Protein AF-A0A2E0QUA9-F1 (afdb_monomer_lite)

pLDDT: mean 85.69, std 13.51, range [34.66, 98.19]

Foldseek 3Di:
DEEEDDAAEGEDWEEQEEEEDELYEYADAYPHDAEAAYDPPHAYEYEYYQYEHEYDDDEDAHEQAARYEYEYALYEYAPHAHDYHHHYDYHLYHGNNDGPDDPDDDDHDPPVVSCVVHPDPVCPVVD

Secondary structure (DSSP, 8-state):
-EEE--SSEEEEEETT-EEEEEEEEEEE-SSEEEEEE-BTTB-EEEEEEEEEEEE-SS-PPEEE-TTEEEEEEEEEEES--EEESSEEEEES-EETTEEP--SS------HHHHHHHHS-GGGGGG-

Radius of gyration: 14.11 Å; chains: 1; bounding box: 36×37×32 Å

Sequence (127 aa):
MFIADCVGVDLYFLDRGRYEIENAFVLSSAQKPLVVTGRADGNCSLTLTNVYIKRVGPSEPALAASRSVLNATRLTLENLPLKVTGESNLKDCLIEGKAVPEDTSENGADLPGLLKAVVPDDYCEKL

Structure (mmCIF, N/CA/C/O backbone):
data_AF-A0A2E0QUA9-F1
#
_entry.id   AF-A0A2E0QUA9-F1
#
loop_
_atom_site.group_PDB
_atom_site.id
_atom_site.type_symbol
_atom_site.label_atom_id
_atom_site.label_alt_id
_atom_site.label_comp_id
_atom_site.label_asym_id
_atom_site.label_entity_id
_atom_site.label_seq_id
_atom_site.pdbx_PDB_ins_code
_atom_site.Cartn_x
_atom_site.Cartn_y
_atom_site.Cartn_z
_atom_site.occupancy
_atom_site.B_iso_or_equiv
_atom_site.auth_seq_id
_atom_site.auth_comp_id
_atom_site.auth_asym_id
_atom_site.auth_atom_id
_atom_site.pdbx_PDB_model_num
ATOM 1 N N . MET A 1 1 ? -13.413 3.437 -3.427 1.00 84.31 1 MET A N 1
ATOM 2 C CA . MET A 1 1 ? -13.243 1.974 -3.239 1.00 84.31 1 MET A CA 1
ATOM 3 C C . MET A 1 1 ? -12.966 1.688 -1.768 1.00 84.31 1 MET A C 1
ATOM 5 O O . MET A 1 1 ? -12.151 2.399 -1.199 1.00 84.31 1 MET A O 1
ATOM 9 N N . PHE A 1 2 ? -13.607 0.685 -1.165 1.00 88.12 2 PHE A N 1
ATOM 10 C CA . PHE A 1 2 ? -13.372 0.277 0.229 1.00 88.12 2 PHE A CA 1
ATOM 11 C C . PHE A 1 2 ? -12.820 -1.153 0.282 1.00 88.12 2 PHE A C 1
ATOM 13 O O . PHE A 1 2 ? -13.346 -2.022 -0.412 1.00 88.12 2 PHE A O 1
ATOM 20 N N . ILE A 1 3 ? -11.764 -1.386 1.066 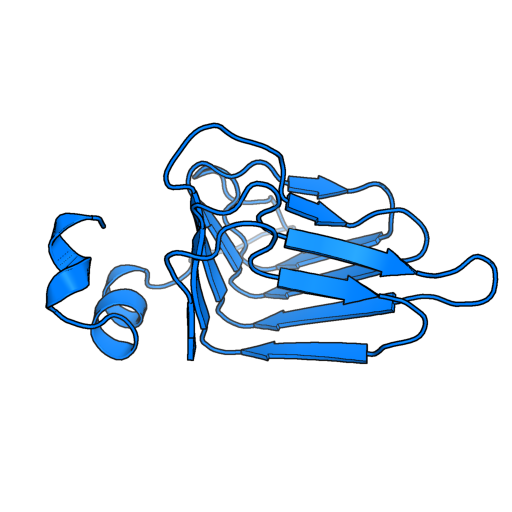1.00 90.38 3 ILE A N 1
ATOM 21 C CA . ILE A 1 3 ? -11.138 -2.704 1.269 1.00 90.38 3 ILE A CA 1
ATOM 22 C C . ILE A 1 3 ? -10.984 -2.943 2.772 1.00 90.38 3 ILE A C 1
ATOM 24 O O . ILE A 1 3 ? -10.488 -2.070 3.485 1.00 90.38 3 ILE A O 1
ATOM 28 N N . ALA A 1 4 ? -11.388 -4.119 3.245 1.00 92.00 4 ALA A N 1
ATOM 29 C CA . ALA A 1 4 ? -11.255 -4.528 4.638 1.00 92.00 4 ALA A CA 1
ATOM 30 C C . ALA A 1 4 ? -11.195 -6.057 4.762 1.00 92.00 4 ALA A C 1
ATOM 32 O O . ALA A 1 4 ? -11.580 -6.779 3.839 1.00 92.00 4 ALA A O 1
ATOM 33 N N . ASP A 1 5 ? -10.740 -6.534 5.923 1.00 89.19 5 ASP A N 1
ATOM 34 C CA . ASP A 1 5 ? -10.799 -7.941 6.345 1.00 89.19 5 ASP A CA 1
ATOM 35 C C . ASP A 1 5 ? -10.131 -8.938 5.375 1.00 89.19 5 ASP A C 1
ATOM 37 O O . ASP A 1 5 ? -10.488 -10.118 5.307 1.00 89.19 5 ASP A O 1
ATOM 41 N N . CYS A 1 6 ? -9.111 -8.490 4.636 1.00 88.50 6 CYS A N 1
ATOM 42 C CA . CYS A 1 6 ? -8.259 -9.387 3.865 1.00 88.50 6 CYS A CA 1
ATOM 43 C C . CYS A 1 6 ? -7.323 -10.170 4.801 1.00 88.50 6 CYS A C 1
ATOM 45 O O . CYS A 1 6 ? -6.810 -9.650 5.785 1.00 88.50 6 CYS A O 1
ATOM 47 N N . VAL A 1 7 ? -7.065 -11.442 4.483 1.00 83.31 7 VAL A N 1
ATOM 48 C CA . VAL A 1 7 ? -6.251 -12.322 5.345 1.00 83.31 7 VAL A CA 1
ATOM 49 C C . VAL A 1 7 ? -4.760 -12.250 4.989 1.00 83.31 7 VAL A C 1
ATOM 51 O O . VAL A 1 7 ? -3.906 -12.073 5.856 1.00 83.31 7 VAL A O 1
ATOM 54 N N . GLY A 1 8 ? -4.429 -12.408 3.703 1.00 85.88 8 GLY A N 1
ATOM 55 C CA . GLY A 1 8 ? -3.043 -12.548 3.238 1.00 85.88 8 GLY A CA 1
ATOM 56 C C . GLY A 1 8 ? -2.388 -11.227 2.838 1.00 85.88 8 GLY A C 1
ATOM 57 O O . GLY A 1 8 ? -1.357 -10.847 3.391 1.00 85.88 8 GLY A O 1
ATOM 58 N N . VAL A 1 9 ? -2.991 -10.527 1.878 1.00 89.69 9 VAL A N 1
ATOM 59 C CA . VAL A 1 9 ? -2.498 -9.250 1.354 1.00 89.69 9 VAL A CA 1
ATOM 60 C C . VAL A 1 9 ? -3.675 -8.345 1.000 1.00 89.69 9 VAL A C 1
ATOM 62 O O . VAL A 1 9 ? -4.630 -8.840 0.404 1.00 89.69 9 VAL A O 1
ATOM 65 N N . ASP A 1 10 ? -3.625 -7.059 1.363 1.00 91.56 10 ASP A N 1
ATOM 66 C CA . ASP A 1 10 ? -4.666 -6.105 0.942 1.00 91.56 10 ASP A CA 1
ATOM 67 C C . ASP A 1 10 ? -4.392 -5.616 -0.488 1.00 91.56 10 ASP A C 1
ATOM 69 O O . ASP A 1 10 ? -5.256 -5.688 -1.358 1.00 91.56 10 ASP A O 1
ATOM 73 N N . LEU A 1 11 ? -3.163 -5.152 -0.753 1.00 94.06 11 LEU A N 1
ATOM 74 C CA . LEU A 1 11 ? -2.760 -4.576 -2.037 1.00 94.06 11 LEU A CA 1
ATOM 75 C C . LEU A 1 11 ? -1.453 -5.198 -2.541 1.00 94.06 11 LEU A C 1
ATOM 77 O O . LEU A 1 11 ? -0.400 -5.036 -1.916 1.00 94.06 11 LEU A O 1
ATOM 81 N N . TYR A 1 12 ? -1.503 -5.884 -3.691 1.00 93.94 12 TYR A N 1
ATOM 82 C CA . TYR A 1 12 ? -0.329 -6.536 -4.278 1.00 93.94 12 TYR A CA 1
ATOM 83 C C . TYR A 1 12 ? -0.151 -6.223 -5.762 1.00 93.94 12 TYR A C 1
ATOM 85 O O . TYR A 1 12 ? -0.958 -6.634 -6.594 1.00 93.94 12 TYR A O 1
ATOM 93 N N . PHE A 1 13 ? 0.942 -5.534 -6.092 1.00 95.81 13 PHE A N 1
ATOM 94 C CA . PHE A 1 13 ? 1.249 -5.085 -7.448 1.00 95.81 13 PHE A CA 1
ATOM 95 C C . PHE A 1 13 ? 2.625 -5.571 -7.878 1.00 95.81 13 PHE A C 1
ATOM 97 O O . PHE A 1 13 ? 3.627 -5.358 -7.190 1.00 95.81 13 PHE A O 1
ATOM 104 N N . LEU A 1 14 ? 2.658 -6.248 -9.023 1.00 92.69 14 LEU A N 1
ATOM 105 C CA . LEU A 1 14 ? 3.821 -6.995 -9.471 1.00 92.69 14 LEU A CA 1
ATOM 106 C C . LEU A 1 14 ? 4.191 -6.703 -10.920 1.00 92.69 14 LEU A C 1
ATOM 108 O O . LEU A 1 14 ? 3.374 -6.267 -11.740 1.00 92.69 14 LEU A O 1
ATOM 112 N N . ASP A 1 15 ? 5.412 -7.128 -11.233 1.00 89.12 15 ASP A N 1
ATOM 113 C CA . ASP A 1 15 ? 5.875 -7.423 -12.581 1.00 89.12 15 ASP A CA 1
ATOM 114 C C . ASP A 1 15 ? 6.242 -6.162 -13.381 1.00 89.12 15 ASP A C 1
ATOM 116 O O . ASP A 1 15 ? 6.972 -5.310 -12.879 1.00 89.12 15 ASP A O 1
ATOM 120 N N . ARG A 1 16 ? 5.777 -6.040 -14.628 1.00 92.44 16 ARG A N 1
ATOM 121 C CA . ARG A 1 16 ? 5.967 -4.853 -15.482 1.00 92.44 16 ARG A CA 1
ATOM 122 C C . ARG A 1 16 ? 4.737 -3.942 -15.517 1.00 92.44 16 ARG A C 1
ATOM 124 O O . ARG A 1 16 ? 4.542 -3.185 -16.469 1.00 92.44 16 ARG A O 1
ATOM 131 N N . GLY A 1 17 ? 3.848 -4.108 -14.541 1.00 93.62 17 GLY A N 1
ATOM 132 C CA . GLY A 1 17 ? 2.545 -3.463 -14.538 1.00 93.62 17 GLY A CA 1
ATOM 133 C C . GLY A 1 17 ? 2.618 -1.969 -14.241 1.00 93.62 17 GLY A C 1
ATOM 134 O O . GLY A 1 17 ? 3.538 -1.483 -13.579 1.00 93.62 17 GLY A O 1
ATOM 135 N N . ARG A 1 18 ? 1.610 -1.250 -14.736 1.00 96.12 18 ARG A N 1
ATOM 136 C CA . ARG A 1 18 ? 1.333 0.141 -14.383 1.00 96.12 18 ARG A CA 1
ATOM 137 C C . ARG A 1 18 ? -0.065 0.181 -13.796 1.00 96.12 18 ARG A C 1
ATOM 139 O O . ARG A 1 18 ? -1.025 -0.110 -14.505 1.00 96.12 18 ARG A O 1
ATOM 146 N N . TYR A 1 19 ? -0.149 0.467 -12.509 1.00 97.31 19 TYR A N 1
ATOM 147 C CA . TYR A 1 19 ? -1.384 0.396 -11.744 1.00 97.31 19 TYR A CA 1
ATOM 148 C C . TYR A 1 19 ? -1.722 1.764 -11.176 1.00 97.31 19 TYR A C 1
ATOM 150 O O . TYR A 1 19 ? -0.831 2.551 -10.853 1.00 97.31 19 TYR A O 1
ATOM 158 N N . GLU A 1 20 ? -3.013 2.013 -11.023 1.00 97.38 20 GLU A N 1
ATOM 159 C CA . GLU A 1 20 ? -3.533 3.247 -10.461 1.00 97.38 20 GLU A CA 1
ATOM 160 C C . GLU A 1 20 ? -4.675 2.922 -9.504 1.00 97.38 20 GLU A C 1
ATOM 162 O O . GLU A 1 20 ? -5.540 2.096 -9.807 1.00 97.38 20 GLU A O 1
ATOM 167 N N . ILE A 1 21 ? -4.643 3.545 -8.329 1.00 95.88 21 ILE A N 1
ATOM 168 C CA . ILE A 1 21 ? -5.731 3.506 -7.361 1.00 95.88 21 ILE A CA 1
ATOM 169 C C . ILE A 1 21 ? -6.096 4.937 -7.019 1.00 95.88 21 ILE A C 1
ATOM 171 O O . ILE A 1 21 ? -5.251 5.715 -6.574 1.00 95.88 21 ILE A O 1
ATOM 175 N N . GLU A 1 22 ? -7.380 5.241 -7.146 1.00 95.31 22 GLU A N 1
ATOM 176 C CA . GLU A 1 22 ? -7.921 6.539 -6.786 1.00 95.31 22 GLU A CA 1
ATOM 177 C C . GLU A 1 22 ? -9.065 6.402 -5.784 1.00 95.31 22 GLU A C 1
ATOM 179 O O . GLU A 1 22 ? -9.879 5.477 -5.878 1.00 95.31 22 GLU A O 1
ATOM 184 N N . ASN A 1 23 ? -9.158 7.357 -4.854 1.00 93.31 23 ASN A N 1
ATOM 185 C CA . ASN A 1 23 ? -10.296 7.511 -3.942 1.00 93.31 23 ASN A CA 1
ATOM 186 C C . ASN A 1 23 ? -10.605 6.210 -3.186 1.00 93.31 23 ASN A C 1
ATOM 188 O O . ASN A 1 23 ? -11.702 5.636 -3.283 1.00 93.31 23 ASN A O 1
ATOM 192 N N . ALA A 1 24 ? -9.597 5.709 -2.474 1.00 92.81 24 ALA A N 1
ATOM 193 C CA . ALA A 1 24 ? -9.666 4.426 -1.795 1.00 92.81 24 ALA A CA 1
ATOM 194 C C . ALA A 1 24 ? -9.451 4.547 -0.292 1.00 92.81 24 ALA A C 1
ATOM 196 O O . ALA A 1 24 ? -8.645 5.345 0.178 1.00 92.81 24 ALA A O 1
ATOM 197 N N . PHE A 1 25 ? -10.163 3.699 0.438 1.00 93.94 25 PHE A N 1
ATOM 198 C CA . PHE A 1 25 ? -10.046 3.559 1.873 1.00 93.94 25 PHE A CA 1
ATOM 199 C C . PHE A 1 25 ? -9.801 2.091 2.220 1.00 93.94 25 PHE A C 1
ATOM 201 O O . PHE A 1 25 ? -10.586 1.223 1.834 1.00 93.94 25 PHE A O 1
ATOM 208 N N . VAL A 1 26 ? -8.706 1.809 2.920 1.00 94.31 26 VAL A N 1
ATOM 209 C CA . VAL A 1 26 ? -8.263 0.449 3.237 1.00 94.31 26 VAL A CA 1
ATOM 210 C C . VAL A 1 26 ? -8.119 0.293 4.748 1.00 94.31 26 VAL A C 1
ATOM 212 O O . VAL A 1 26 ? -7.239 0.900 5.360 1.00 94.31 26 VAL A O 1
ATOM 215 N N . LEU A 1 27 ? -8.966 -0.544 5.347 1.00 93.38 27 LEU A N 1
ATOM 216 C CA . LEU A 1 27 ? -8.790 -1.045 6.710 1.00 93.38 27 LEU A CA 1
ATOM 217 C C . LEU A 1 27 ? -7.954 -2.314 6.656 1.00 93.38 27 LEU A C 1
ATOM 219 O O . LEU A 1 27 ? -8.459 -3.426 6.520 1.00 93.38 27 LEU A O 1
ATOM 223 N N . SER A 1 28 ? -6.646 -2.120 6.731 1.00 91.81 28 SER A N 1
ATOM 224 C CA . SER A 1 28 ? -5.675 -3.179 6.539 1.00 91.81 28 SER A CA 1
ATOM 225 C C . SER A 1 28 ? -5.530 -4.025 7.800 1.00 91.81 28 SER A C 1
ATOM 227 O O . SER A 1 28 ? -4.886 -3.605 8.766 1.00 91.81 28 SER A O 1
ATOM 229 N N . SER A 1 29 ? -6.067 -5.242 7.766 1.00 90.56 29 SER A N 1
ATOM 230 C CA . SER A 1 29 ? -5.829 -6.293 8.767 1.00 90.56 29 SER A CA 1
ATOM 231 C C . SER A 1 29 ? -4.973 -7.451 8.232 1.00 90.56 29 SER A C 1
ATOM 233 O O . SER A 1 29 ? -4.503 -8.279 9.016 1.00 90.56 29 SER A O 1
ATOM 235 N N . ALA A 1 30 ? -4.682 -7.483 6.924 1.00 90.19 30 ALA A N 1
ATOM 236 C CA . ALA A 1 30 ? -3.934 -8.563 6.278 1.00 90.19 30 ALA A CA 1
ATOM 237 C C . ALA A 1 30 ? -2.484 -8.675 6.761 1.00 90.19 30 ALA A C 1
ATOM 239 O O . ALA A 1 30 ? -1.908 -7.708 7.247 1.00 90.19 30 ALA A O 1
ATOM 240 N N . GLN A 1 31 ? -1.829 -9.823 6.583 1.00 88.62 31 GLN A N 1
ATOM 241 C CA . GLN A 1 31 ? -0.406 -9.947 6.944 1.00 88.62 31 GLN A CA 1
ATOM 242 C C . GLN A 1 31 ? 0.489 -8.963 6.178 1.00 88.62 31 GLN A C 1
ATOM 244 O O . GLN A 1 31 ? 1.426 -8.419 6.754 1.00 88.62 31 GLN A O 1
ATOM 249 N N . LYS A 1 32 ? 0.185 -8.716 4.897 1.00 91.25 32 LYS A N 1
ATOM 250 C CA . LYS A 1 32 ? 0.908 -7.759 4.053 1.00 91.25 32 LYS A CA 1
ATOM 251 C C . LYS A 1 32 ? -0.016 -6.617 3.616 1.00 91.25 32 LYS A C 1
ATOM 253 O O . LYS A 1 32 ? -0.884 -6.841 2.777 1.00 91.25 32 LYS A O 1
ATOM 258 N N . PRO A 1 33 ? 0.164 -5.396 4.137 1.00 92.62 33 PRO A N 1
ATOM 259 C CA . PRO A 1 33 ? -0.755 -4.293 3.861 1.00 92.62 33 PRO A CA 1
ATOM 260 C C . PRO A 1 33 ? -0.644 -3.773 2.422 1.00 92.62 33 PRO A C 1
A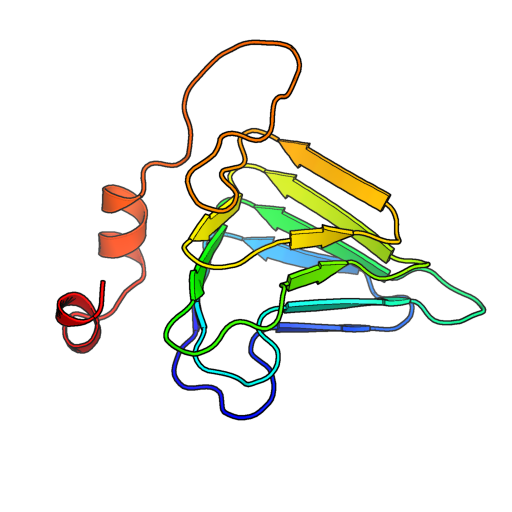TOM 262 O O . PRO A 1 33 ? -1.633 -3.615 1.717 1.00 92.62 33 PRO A O 1
ATOM 265 N N . LEU A 1 34 ? 0.577 -3.529 1.951 1.00 95.00 34 LEU A N 1
ATOM 266 C CA . LEU A 1 34 ? 0.836 -3.054 0.596 1.00 95.00 34 LEU A CA 1
ATOM 267 C C . LEU A 1 34 ? 2.192 -3.569 0.147 1.00 95.00 34 LEU A C 1
ATOM 269 O O . LEU A 1 34 ? 3.184 -3.372 0.848 1.00 95.00 34 LEU A O 1
ATOM 273 N N . VAL A 1 35 ? 2.250 -4.187 -1.030 1.00 95.06 35 VAL A N 1
ATOM 274 C CA . VAL A 1 35 ? 3.519 -4.551 -1.657 1.00 95.06 35 VAL A CA 1
ATOM 275 C C . VAL A 1 35 ? 3.506 -4.189 -3.139 1.00 95.06 35 VAL A C 1
ATOM 277 O O . VAL A 1 35 ? 2.642 -4.629 -3.897 1.00 95.06 35 VAL A O 1
ATOM 280 N N . VAL A 1 36 ? 4.518 -3.427 -3.550 1.00 95.81 36 VAL A N 1
ATOM 281 C CA . VAL A 1 36 ? 4.819 -3.089 -4.944 1.00 95.81 36 VAL A CA 1
ATOM 282 C C . VAL A 1 36 ? 6.225 -3.579 -5.265 1.00 95.81 36 VAL A C 1
ATOM 284 O O . VAL A 1 36 ? 7.178 -3.233 -4.565 1.00 95.81 36 VAL A O 1
ATOM 287 N N . THR A 1 37 ? 6.384 -4.406 -6.299 1.00 94.81 37 THR A N 1
ATOM 288 C CA . THR A 1 37 ? 7.714 -4.885 -6.711 1.00 94.81 37 THR A CA 1
ATOM 289 C C . THR A 1 37 ? 7.768 -5.278 -8.187 1.00 94.81 37 THR A C 1
ATOM 291 O O . THR A 1 37 ? 6.839 -5.882 -8.718 1.00 94.81 37 THR A O 1
ATOM 294 N N . GLY A 1 38 ? 8.863 -4.921 -8.864 1.00 90.81 38 GLY A N 1
ATOM 295 C CA . GLY A 1 38 ? 9.121 -5.315 -10.252 1.00 90.81 38 GLY A CA 1
ATOM 296 C C . GLY A 1 38 ? 9.943 -6.599 -10.381 1.00 90.81 38 GLY A C 1
ATOM 297 O O . GLY A 1 38 ? 10.517 -7.104 -9.413 1.00 90.81 38 GLY A O 1
ATOM 298 N N . ARG A 1 39 ? 10.031 -7.126 -11.606 1.00 88.94 39 ARG A N 1
ATOM 299 C CA . ARG A 1 39 ? 10.900 -8.268 -11.944 1.00 88.94 39 ARG A CA 1
ATOM 300 C C . ARG A 1 39 ? 12.326 -7.831 -12.254 1.00 88.94 39 ARG A C 1
ATOM 302 O O . ARG A 1 39 ? 12.641 -6.652 -12.334 1.00 88.94 39 ARG A O 1
ATOM 309 N N . ALA A 1 40 ? 13.223 -8.799 -12.442 1.00 84.94 40 ALA A N 1
ATOM 310 C CA . ALA A 1 40 ? 14.610 -8.516 -12.803 1.00 84.94 40 ALA A CA 1
ATOM 311 C C . ALA A 1 40 ? 14.779 -7.739 -14.112 1.00 84.94 40 ALA A C 1
ATOM 313 O O . ALA A 1 40 ? 15.726 -6.970 -14.245 1.00 84.94 40 ALA A O 1
ATOM 314 N N . ASP A 1 41 ? 13.847 -7.926 -15.035 1.00 86.31 41 ASP A N 1
ATOM 315 C CA . ASP A 1 41 ? 13.852 -7.405 -16.393 1.00 86.31 41 ASP A CA 1
ATOM 316 C C . ASP A 1 41 ? 12.735 -6.374 -16.641 1.00 86.31 41 ASP A C 1
ATOM 318 O O . ASP A 1 41 ? 12.397 -6.086 -17.791 1.00 86.31 41 ASP A O 1
ATOM 322 N N . GLY A 1 42 ? 12.144 -5.805 -15.584 1.00 81.50 42 GLY A N 1
ATOM 323 C CA . GLY A 1 42 ? 11.184 -4.718 -15.736 1.00 81.50 42 GLY A CA 1
ATOM 324 C C . GLY A 1 42 ? 10.687 -4.117 -14.425 1.00 81.50 42 GLY A C 1
ATOM 325 O O . GLY A 1 42 ? 10.746 -4.741 -13.369 1.00 81.50 42 GLY A O 1
ATOM 326 N N . ASN A 1 43 ? 10.193 -2.883 -14.520 1.00 89.56 43 ASN A N 1
ATOM 327 C CA . ASN A 1 43 ? 9.726 -2.106 -13.376 1.00 89.56 43 ASN A CA 1
ATOM 328 C C . ASN A 1 43 ? 8.203 -2.162 -13.232 1.00 89.56 43 ASN A C 1
ATOM 330 O O . ASN A 1 43 ? 7.480 -2.106 -14.227 1.00 89.56 43 ASN A O 1
ATOM 334 N N . CYS A 1 44 ? 7.743 -2.175 -11.983 1.00 96.25 44 CYS A N 1
ATOM 335 C CA . CYS A 1 44 ? 6.338 -1.997 -11.625 1.00 96.25 44 CYS A CA 1
ATOM 336 C C . CYS A 1 44 ? 6.104 -0.554 -11.164 1.00 96.25 44 CYS A C 1
ATOM 338 O O . CYS A 1 44 ? 6.836 -0.067 -10.304 1.00 96.25 44 CYS A O 1
ATOM 340 N N . SER A 1 45 ? 5.080 0.128 -11.676 1.00 96.56 45 SER A N 1
ATOM 341 C CA . SER A 1 45 ? 4.695 1.458 -11.186 1.00 96.56 45 SER A CA 1
ATOM 342 C C . SER A 1 45 ? 3.304 1.430 -10.568 1.00 96.56 45 SER A C 1
ATOM 344 O O . SER A 1 45 ? 2.369 0.919 -11.187 1.00 96.56 45 SER A O 1
ATOM 346 N N . LEU A 1 46 ? 3.163 2.021 -9.387 1.00 97.94 46 LEU A N 1
ATOM 347 C CA . LEU A 1 46 ? 1.879 2.243 -8.734 1.00 97.94 46 LEU A CA 1
ATOM 348 C C . LEU A 1 46 ? 1.673 3.740 -8.514 1.00 97.94 46 LEU A C 1
ATOM 350 O O . LEU A 1 46 ? 2.519 4.389 -7.900 1.00 97.94 46 LEU A O 1
ATOM 354 N N . THR A 1 47 ? 0.539 4.253 -8.978 1.00 98.19 47 THR A N 1
ATOM 355 C CA . THR A 1 47 ? 0.059 5.601 -8.670 1.00 98.19 47 THR A CA 1
ATOM 356 C C . THR A 1 47 ? -1.091 5.516 -7.668 1.00 98.19 47 THR A C 1
ATOM 358 O O . THR A 1 47 ? -2.057 4.788 -7.889 1.00 98.19 47 THR A O 1
ATOM 361 N N . LEU A 1 48 ? -0.981 6.243 -6.558 1.00 97.06 48 LEU A N 1
ATOM 362 C CA . LEU A 1 48 ? -2.004 6.365 -5.524 1.00 97.06 48 LEU A CA 1
ATOM 363 C C . LEU A 1 48 ? -2.477 7.815 -5.446 1.00 97.06 48 LEU A C 1
ATOM 365 O O . LEU A 1 48 ? -1.703 8.701 -5.082 1.00 97.06 48 LEU A O 1
ATOM 369 N N . THR A 1 49 ? -3.756 8.045 -5.719 1.00 96.56 49 THR A N 1
ATOM 370 C CA . THR A 1 49 ? -4.358 9.379 -5.657 1.00 96.56 49 THR A CA 1
ATOM 371 C C . THR A 1 49 ? -5.479 9.389 -4.633 1.00 96.56 49 THR A C 1
ATOM 373 O O . THR A 1 49 ? -6.486 8.706 -4.805 1.00 96.56 49 THR A O 1
ATOM 376 N N . ASN A 1 50 ? -5.345 10.209 -3.589 1.00 95.50 50 ASN A N 1
ATOM 377 C CA . ASN A 1 50 ? -6.380 10.362 -2.566 1.00 95.50 50 ASN A CA 1
ATOM 378 C C . ASN A 1 50 ? -6.754 9.017 -1.912 1.00 95.50 50 ASN A C 1
ATOM 380 O O . ASN A 1 50 ? -7.884 8.531 -2.016 1.00 95.50 50 ASN A O 1
ATOM 384 N N . VAL A 1 51 ? -5.756 8.378 -1.305 1.00 95.88 51 VAL A N 1
ATOM 385 C CA . VAL A 1 51 ? -5.871 7.035 -0.731 1.00 95.88 51 VAL A CA 1
ATOM 386 C C . VAL A 1 51 ? -5.571 7.094 0.756 1.00 95.88 51 VAL A C 1
ATOM 388 O O . VAL A 1 51 ? -4.592 7.701 1.184 1.00 95.88 51 VAL A O 1
ATOM 391 N N . TYR A 1 52 ? -6.396 6.422 1.542 1.00 95.00 52 TYR A N 1
ATOM 392 C CA . TYR A 1 52 ? -6.186 6.239 2.963 1.00 95.00 52 TYR A CA 1
ATOM 393 C C . TYR A 1 52 ? -6.035 4.758 3.287 1.00 95.00 52 TYR A C 1
ATOM 395 O O . TYR A 1 52 ? -6.862 3.939 2.884 1.00 95.00 52 TYR A O 1
ATOM 403 N N . ILE A 1 53 ? -5.000 4.418 4.046 1.00 94.88 53 ILE A N 1
ATOM 404 C CA . ILE A 1 53 ? -4.756 3.068 4.543 1.00 94.88 53 ILE A CA 1
ATOM 405 C C . ILE A 1 53 ? -4.522 3.157 6.047 1.00 94.88 53 ILE A C 1
ATOM 407 O O . ILE A 1 53 ? -3.531 3.737 6.487 1.00 94.88 53 ILE A O 1
ATOM 411 N N . LYS A 1 54 ? -5.408 2.549 6.836 1.00 93.69 54 LYS A N 1
ATOM 412 C CA . LYS A 1 54 ? -5.237 2.395 8.283 1.00 93.69 54 LYS A CA 1
ATOM 413 C C . LYS A 1 54 ? -4.898 0.960 8.607 1.00 93.69 54 LYS A C 1
ATOM 415 O O . LYS A 1 54 ? -5.617 0.042 8.214 1.00 93.69 54 LYS A O 1
ATOM 420 N N . ARG A 1 55 ? -3.829 0.768 9.371 1.00 92.81 55 ARG A N 1
ATOM 421 C CA . ARG A 1 55 ? -3.489 -0.537 9.921 1.00 92.81 55 ARG A CA 1
ATOM 422 C C . ARG A 1 55 ? -4.373 -0.865 11.121 1.00 92.81 55 ARG A C 1
ATOM 424 O O . ARG A 1 55 ? -4.462 -0.087 12.068 1.00 92.81 55 ARG A O 1
ATOM 431 N N . VAL A 1 56 ? -4.963 -2.056 11.100 1.00 88.94 56 VAL A N 1
ATOM 432 C CA . VAL A 1 56 ? -5.764 -2.637 12.180 1.00 88.94 56 VAL A CA 1
ATOM 433 C C . VAL A 1 56 ? -5.110 -3.959 12.597 1.00 88.94 56 VAL A C 1
ATOM 435 O O . VAL A 1 56 ? -5.440 -5.023 12.081 1.00 88.94 56 VAL A O 1
ATOM 438 N N . GLY A 1 57 ? -4.127 -3.892 13.503 1.00 81.06 57 GLY A N 1
ATOM 439 C CA . GLY A 1 57 ? -3.394 -5.061 14.011 1.00 81.06 57 GLY A CA 1
ATOM 440 C C . GLY A 1 57 ? -1.864 -4.916 13.967 1.00 81.06 57 GLY A C 1
ATOM 441 O O . GLY A 1 57 ? -1.359 -3.827 13.690 1.00 81.06 57 GLY A O 1
ATOM 442 N N . PRO A 1 58 ? -1.101 -5.993 14.255 1.00 76.62 58 PRO A N 1
ATOM 443 C CA . PRO A 1 58 ? 0.363 -5.960 14.260 1.00 76.62 58 PRO A CA 1
ATOM 444 C C . PRO A 1 58 ? 0.936 -5.562 12.892 1.00 76.62 58 PRO A C 1
ATOM 446 O O . PRO A 1 58 ? 0.359 -5.862 11.844 1.00 76.62 58 PRO A O 1
ATOM 449 N N . SER A 1 59 ? 2.059 -4.841 12.921 1.00 66.94 59 SER A N 1
ATOM 450 C CA . SER A 1 59 ? 2.525 -4.010 11.808 1.00 66.94 59 SER A CA 1
ATOM 451 C C . SER A 1 59 ? 3.655 -4.671 11.015 1.00 66.94 59 SER A C 1
ATOM 453 O O . SER A 1 59 ? 4.794 -4.734 11.477 1.00 66.94 59 SER A O 1
ATOM 455 N N . GLU A 1 60 ? 3.342 -5.144 9.807 1.00 86.31 60 GLU A N 1
ATOM 456 C CA . GLU A 1 60 ? 4.327 -5.184 8.724 1.00 86.31 60 GLU A CA 1
ATOM 457 C C . GLU A 1 60 ? 4.257 -3.860 7.951 1.00 86.31 60 GLU A C 1
ATOM 459 O O . GLU A 1 60 ? 3.167 -3.301 7.802 1.00 86.31 60 GLU A O 1
ATOM 464 N N . PRO A 1 61 ? 5.386 -3.335 7.451 1.00 90.25 61 PRO A N 1
ATOM 465 C CA . PRO A 1 61 ? 5.382 -2.092 6.699 1.00 90.25 61 PRO A CA 1
ATOM 466 C C . PRO A 1 61 ? 4.710 -2.258 5.333 1.00 90.25 61 PRO A C 1
ATOM 468 O O . PRO A 1 61 ? 4.801 -3.306 4.690 1.00 90.25 61 PRO A O 1
ATOM 471 N N . ALA A 1 62 ? 4.128 -1.170 4.836 1.00 93.81 62 ALA A N 1
ATOM 472 C CA . ALA A 1 62 ? 3.893 -1.012 3.410 1.00 93.81 62 ALA A CA 1
ATOM 473 C C . ALA A 1 62 ? 5.246 -1.008 2.686 1.00 93.81 62 ALA A C 1
ATOM 475 O O . ALA A 1 62 ? 6.188 -0.345 3.125 1.00 93.81 62 ALA A O 1
ATOM 476 N N . LEU A 1 63 ? 5.360 -1.745 1.583 1.00 94.62 63 LEU A N 1
ATOM 477 C CA . LEU A 1 63 ? 6.626 -1.967 0.893 1.00 94.62 63 LEU A CA 1
ATOM 478 C C . LEU A 1 63 ? 6.563 -1.514 -0.567 1.00 94.62 63 LEU A C 1
ATOM 480 O O . LEU A 1 63 ? 5.877 -2.123 -1.386 1.00 94.62 63 LEU A O 1
ATOM 484 N N . ALA A 1 64 ? 7.375 -0.515 -0.907 1.00 93.75 64 ALA A N 1
ATOM 485 C CA . ALA A 1 64 ? 7.772 -0.221 -2.282 1.00 93.75 64 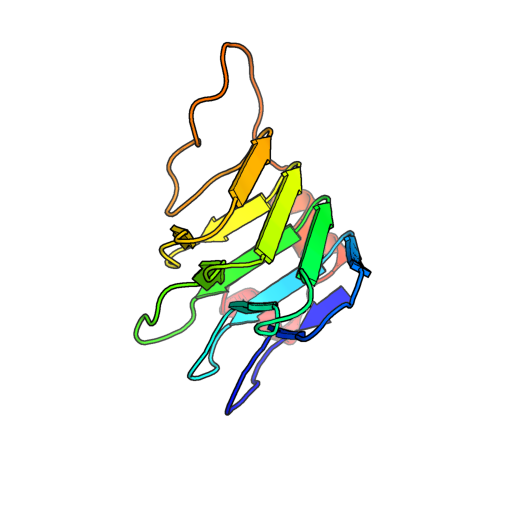ALA A CA 1
ATOM 486 C C . ALA A 1 64 ? 9.184 -0.777 -2.502 1.00 93.75 64 ALA A C 1
ATOM 488 O O . ALA A 1 64 ? 10.186 -0.151 -2.148 1.00 93.75 64 ALA A O 1
ATOM 489 N N . ALA A 1 65 ? 9.268 -2.008 -3.004 1.00 91.88 65 ALA A N 1
ATOM 490 C CA . ALA A 1 65 ? 10.530 -2.726 -3.124 1.00 91.88 65 ALA A CA 1
ATOM 491 C C . ALA A 1 65 ? 11.367 -2.229 -4.315 1.00 91.88 65 ALA A C 1
ATOM 493 O O . ALA A 1 65 ? 10.928 -1.419 -5.132 1.00 91.88 65 ALA A O 1
ATOM 494 N N . SER A 1 66 ? 12.583 -2.751 -4.457 1.00 88.62 66 SER A N 1
ATOM 495 C CA . SER A 1 66 ? 13.453 -2.403 -5.581 1.00 88.62 66 SER A CA 1
ATOM 496 C C . SER A 1 66 ? 12.793 -2.742 -6.919 1.00 88.62 66 SER A C 1
ATOM 498 O O . SER A 1 66 ? 11.992 -3.678 -7.010 1.00 88.62 66 SER A O 1
ATOM 500 N N . ARG A 1 67 ? 13.149 -1.977 -7.960 1.00 91.31 67 ARG A N 1
ATOM 501 C CA . ARG A 1 67 ? 12.528 -2.059 -9.297 1.00 91.31 67 ARG A CA 1
ATOM 502 C C . ARG A 1 67 ? 11.032 -1.737 -9.284 1.00 91.31 67 ARG A C 1
ATOM 504 O O . ARG A 1 67 ? 10.255 -2.259 -10.081 1.00 91.31 67 ARG A O 1
ATOM 511 N N . SER A 1 68 ? 10.620 -0.879 -8.358 1.00 94.75 68 SER A N 1
ATOM 512 C CA . SER A 1 68 ? 9.292 -0.288 -8.374 1.00 94.75 68 SER A CA 1
ATOM 513 C C . SER A 1 68 ? 9.349 1.222 -8.224 1.00 94.75 68 SER A C 1
ATOM 515 O O . SER A 1 68 ? 10.322 1.757 -7.688 1.00 94.75 68 SER A O 1
ATOM 517 N N . VAL A 1 69 ? 8.303 1.876 -8.720 1.00 94.75 69 VAL A N 1
ATOM 518 C CA . VAL A 1 69 ? 8.062 3.309 -8.565 1.00 94.75 69 VAL A CA 1
ATOM 519 C C . VAL A 1 69 ? 6.721 3.482 -7.864 1.00 94.75 69 VAL A C 1
ATOM 521 O O . VAL A 1 69 ? 5.694 3.035 -8.380 1.00 94.75 69 VAL A O 1
ATOM 524 N N . LEU A 1 70 ? 6.732 4.126 -6.699 1.00 96.12 70 LEU A N 1
ATOM 525 C CA . LEU A 1 70 ? 5.528 4.525 -5.978 1.00 96.12 70 LEU A CA 1
ATOM 526 C C . LEU A 1 70 ? 5.301 6.027 -6.156 1.00 96.12 70 LEU A C 1
ATOM 528 O O . LEU A 1 70 ? 6.034 6.835 -5.594 1.00 96.12 70 LEU A O 1
ATOM 532 N N . ASN A 1 71 ? 4.269 6.401 -6.901 1.00 97.19 71 ASN A N 1
ATOM 533 C CA . ASN A 1 71 ? 3.809 7.781 -6.982 1.00 97.19 71 ASN A CA 1
ATOM 534 C C . ASN A 1 71 ? 2.587 7.930 -6.087 1.00 97.19 71 ASN A C 1
ATOM 536 O O . ASN A 1 71 ? 1.624 7.183 -6.237 1.00 97.19 71 ASN A O 1
ATOM 540 N N . ALA A 1 72 ? 2.611 8.880 -5.163 1.00 96.44 72 ALA A N 1
ATOM 541 C CA . ALA A 1 72 ? 1.492 9.127 -4.277 1.00 96.44 72 ALA A CA 1
ATOM 542 C C . ALA A 1 72 ? 1.178 10.617 -4.206 1.00 96.44 72 ALA A C 1
ATOM 544 O O . ALA A 1 72 ? 2.070 11.455 -4.107 1.00 96.44 72 ALA A O 1
ATOM 545 N N . THR A 1 73 ? -0.105 10.948 -4.247 1.00 95.50 73 THR A N 1
ATOM 546 C CA . THR A 1 73 ? -0.607 12.291 -3.971 1.00 95.50 73 THR A CA 1
ATOM 547 C C . THR A 1 73 ? -1.790 12.180 -3.024 1.00 95.50 73 THR A C 1
ATOM 549 O O . THR A 1 73 ? -2.746 11.459 -3.321 1.00 95.50 73 THR A O 1
ATOM 552 N N . ARG A 1 74 ? -1.744 12.888 -1.888 1.00 94.50 74 ARG A N 1
ATOM 553 C CA . ARG A 1 74 ? -2.749 12.775 -0.813 1.00 94.50 74 ARG A CA 1
ATOM 554 C C . ARG A 1 74 ? -2.906 11.332 -0.315 1.00 94.50 74 ARG A C 1
ATOM 556 O O . ARG A 1 74 ? -4.019 10.820 -0.201 1.00 94.50 74 ARG A O 1
ATOM 563 N N . LEU A 1 75 ? -1.784 10.655 -0.066 1.00 95.38 75 LEU A N 1
ATOM 564 C CA . LEU A 1 75 ? -1.770 9.345 0.589 1.00 95.38 75 LEU A CA 1
ATOM 565 C C . LEU A 1 75 ? -1.668 9.527 2.099 1.00 95.38 75 LEU A C 1
ATOM 567 O O . LEU A 1 75 ? -0.782 10.228 2.579 1.00 95.38 75 LEU A O 1
ATOM 571 N N . THR A 1 76 ? -2.526 8.843 2.846 1.00 95.50 76 THR A N 1
ATOM 572 C CA . THR A 1 76 ? -2.396 8.738 4.301 1.00 95.50 76 THR A CA 1
ATOM 573 C C . THR A 1 76 ? -2.198 7.284 4.706 1.00 95.50 76 THR A C 1
ATOM 575 O O . THR A 1 76 ? -3.028 6.436 4.385 1.00 95.50 76 THR A O 1
ATOM 578 N N . LEU A 1 77 ? -1.105 7.002 5.414 1.00 94.56 77 LEU A N 1
ATOM 579 C CA . LEU A 1 77 ? -0.825 5.721 6.052 1.00 94.56 77 LEU A CA 1
ATOM 580 C C . LEU A 1 77 ? -0.912 5.894 7.573 1.00 94.56 77 LEU A C 1
ATOM 582 O O . LEU A 1 77 ? -0.006 6.445 8.198 1.00 94.56 77 LEU A O 1
ATOM 586 N N . GLU A 1 78 ? -2.005 5.438 8.176 1.00 93.06 78 GLU A N 1
ATOM 587 C CA . GLU A 1 78 ? -2.217 5.501 9.622 1.00 93.06 78 GLU A CA 1
ATOM 588 C C . GLU A 1 78 ? -1.789 4.191 10.292 1.00 93.06 78 GLU A C 1
ATOM 590 O O . GLU A 1 78 ? -2.207 3.104 9.884 1.00 93.06 78 GLU A O 1
ATOM 595 N N . ASN A 1 79 ? -0.953 4.292 11.333 1.00 92.44 79 ASN A N 1
ATOM 596 C CA . ASN A 1 79 ? -0.358 3.151 12.046 1.00 92.44 79 ASN A CA 1
ATOM 597 C C . ASN A 1 79 ? 0.382 2.158 11.126 1.00 92.44 79 ASN A C 1
ATOM 599 O O . ASN A 1 79 ? 0.541 0.981 11.456 1.00 92.44 79 ASN A O 1
ATOM 603 N N . LEU A 1 80 ? 0.818 2.631 9.956 1.00 93.25 80 LEU A N 1
ATOM 604 C CA . LEU A 1 80 ? 1.418 1.826 8.905 1.00 93.25 80 LEU A CA 1
ATOM 605 C 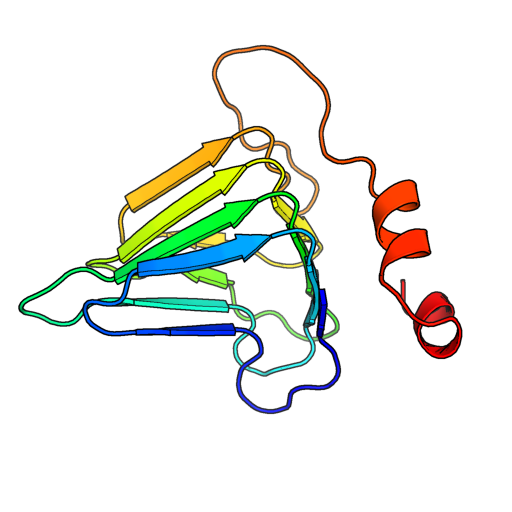C . LEU A 1 80 ? 2.721 2.480 8.422 1.00 93.25 80 LEU A C 1
ATOM 607 O O . LEU A 1 80 ? 2.666 3.452 7.663 1.00 93.25 80 LEU A O 1
ATOM 611 N N . PRO A 1 81 ? 3.892 1.958 8.821 1.00 92.31 81 PRO A N 1
ATOM 612 C CA . PRO A 1 81 ? 5.164 2.461 8.332 1.00 92.31 81 PRO A CA 1
ATOM 613 C C . PRO A 1 81 ? 5.327 2.160 6.841 1.00 92.31 81 PRO A C 1
ATOM 615 O O . PRO A 1 81 ? 4.904 1.112 6.347 1.00 92.31 81 PRO A O 1
ATOM 618 N N . LEU A 1 82 ? 5.998 3.064 6.128 1.00 93.44 82 LEU A N 1
ATOM 619 C CA . LEU A 1 82 ? 6.365 2.889 4.725 1.00 93.44 82 LEU A CA 1
ATOM 620 C C . LEU A 1 82 ? 7.855 2.564 4.607 1.00 93.44 82 LEU A C 1
ATOM 622 O O . LEU A 1 82 ? 8.712 3.346 5.016 1.00 93.44 82 LEU A O 1
ATOM 626 N N . LYS A 1 83 ? 8.171 1.426 3.990 1.00 94.12 83 LYS A N 1
ATOM 627 C CA . LYS A 1 83 ? 9.531 1.040 3.617 1.00 94.12 83 LYS A CA 1
ATOM 628 C C . LYS A 1 83 ? 9.699 1.149 2.106 1.00 94.12 83 LYS A C 1
ATOM 630 O O . LYS A 1 83 ? 9.046 0.433 1.348 1.00 94.12 83 LYS A O 1
ATOM 635 N N . VAL A 1 84 ? 10.630 1.996 1.676 1.00 91.94 84 VAL A N 1
ATOM 636 C CA . VAL A 1 84 ? 10.974 2.174 0.261 1.00 91.94 84 VAL A CA 1
ATOM 637 C C . VAL A 1 84 ? 12.399 1.687 0.018 1.00 91.94 84 VAL A C 1
ATOM 639 O O . VAL A 1 84 ? 13.340 2.139 0.662 1.00 91.94 84 VAL A O 1
ATOM 642 N N . THR A 1 85 ? 12.555 0.745 -0.910 1.00 90.94 85 THR A N 1
ATOM 643 C CA . THR A 1 85 ? 13.857 0.333 -1.466 1.00 90.94 85 THR A CA 1
ATOM 644 C C . THR A 1 85 ? 13.917 0.479 -2.992 1.00 90.94 85 THR A C 1
ATOM 646 O O . THR A 1 85 ? 14.939 0.151 -3.598 1.00 90.94 85 THR A O 1
ATOM 649 N N . GLY A 1 86 ? 12.811 0.890 -3.620 1.00 87.62 86 GLY A N 1
ATOM 650 C CA . GLY A 1 86 ? 12.738 1.368 -5.001 1.00 87.62 86 GLY A CA 1
ATOM 651 C C . GLY A 1 86 ? 12.735 2.896 -5.058 1.00 87.62 86 GLY A C 1
ATOM 652 O O . GLY A 1 86 ? 13.414 3.547 -4.269 1.00 87.62 86 GLY A O 1
ATOM 653 N N . GLU A 1 87 ? 11.955 3.456 -5.977 1.00 91.38 87 GLU A N 1
ATOM 654 C CA . GLU A 1 87 ? 11.744 4.900 -6.116 1.00 91.38 87 GLU A CA 1
ATOM 655 C C . GLU A 1 87 ? 10.386 5.305 -5.528 1.00 91.38 87 GLU A C 1
ATOM 657 O O . GLU A 1 87 ? 9.406 4.559 -5.626 1.00 91.38 87 GLU A O 1
ATOM 662 N N . SER A 1 88 ? 10.311 6.500 -4.940 1.00 93.00 88 SER A N 1
ATOM 663 C CA . SER A 1 88 ? 9.055 7.057 -4.434 1.00 93.00 88 SER A CA 1
ATOM 664 C C . SER A 1 88 ? 8.963 8.563 -4.646 1.00 93.00 88 SER A C 1
ATOM 666 O O . SER A 1 88 ? 9.901 9.279 -4.302 1.00 93.00 88 SER A O 1
ATOM 668 N N . ASN A 1 89 ? 7.804 9.028 -5.109 1.00 94.19 89 ASN A N 1
ATOM 669 C CA . ASN A 1 89 ? 7.432 10.439 -5.197 1.00 94.19 89 ASN A CA 1
ATOM 670 C C . ASN A 1 89 ? 6.167 10.640 -4.352 1.00 94.19 89 ASN A C 1
ATOM 672 O O . ASN A 1 89 ? 5.120 10.088 -4.695 1.00 94.19 89 ASN A O 1
ATOM 676 N N . LEU A 1 90 ? 6.271 11.350 -3.226 1.00 92.88 90 LEU A N 1
ATOM 677 C CA . LEU A 1 90 ? 5.220 11.425 -2.204 1.00 92.88 90 LEU A CA 1
ATOM 678 C C . LEU A 1 90 ? 4.787 12.872 -1.969 1.00 92.88 90 LEU A C 1
ATOM 680 O O . LEU A 1 90 ? 5.416 13.578 -1.188 1.00 92.88 90 LEU A O 1
ATOM 684 N N . LYS A 1 91 ? 3.662 13.253 -2.575 1.00 92.50 91 LYS A N 1
ATOM 685 C CA . LYS A 1 91 ? 3.094 14.597 -2.496 1.00 92.50 91 LYS A CA 1
ATOM 686 C C . LYS A 1 91 ? 1.904 14.692 -1.558 1.00 92.50 91 LYS A C 1
ATOM 688 O O . LYS A 1 91 ? 0.993 13.867 -1.629 1.00 92.50 91 LYS A O 1
ATOM 693 N N . ASP A 1 92 ? 1.892 15.697 -0.687 1.00 92.19 92 ASP A N 1
ATOM 694 C CA . ASP A 1 92 ? 0.809 15.939 0.279 1.00 92.19 92 ASP A CA 1
ATOM 695 C C . ASP A 1 92 ? 0.464 14.679 1.104 1.00 92.19 92 ASP A C 1
ATOM 697 O O . ASP A 1 92 ? -0.702 14.357 1.342 1.00 92.19 92 ASP A O 1
ATOM 701 N N . CYS A 1 93 ? 1.485 13.896 1.468 1.00 91.44 93 CYS A N 1
ATOM 702 C CA . CYS A 1 93 ? 1.323 12.592 2.111 1.00 91.44 93 CYS A CA 1
ATOM 703 C C . CYS A 1 93 ? 1.496 12.666 3.634 1.00 91.44 93 CYS A C 1
ATOM 705 O O . CYS A 1 93 ? 2.340 13.400 4.149 1.00 91.44 93 CYS A O 1
ATOM 707 N N . LEU A 1 94 ? 0.747 11.830 4.354 1.00 93.44 94 LEU A N 1
ATOM 708 C CA . LEU A 1 94 ? 0.847 11.631 5.800 1.00 93.44 94 LEU A CA 1
ATOM 709 C C . LEU A 1 94 ? 1.250 10.180 6.078 1.00 93.44 94 LEU A C 1
ATOM 711 O O . LEU A 1 94 ? 0.501 9.263 5.762 1.00 93.44 94 LEU A O 1
ATOM 715 N N . ILE A 1 95 ? 2.414 9.951 6.680 1.00 91.62 95 ILE A N 1
ATOM 716 C CA . ILE A 1 95 ? 2.898 8.610 7.037 1.00 91.62 95 ILE A CA 1
ATOM 717 C C . ILE A 1 95 ? 3.053 8.550 8.550 1.00 91.62 95 ILE A C 1
ATOM 719 O O . ILE A 1 95 ? 3.793 9.338 9.136 1.00 91.62 95 ILE A O 1
ATOM 723 N N . GLU A 1 96 ? 2.316 7.645 9.191 1.00 88.81 96 GLU A N 1
ATOM 724 C CA . GLU A 1 96 ? 2.261 7.500 10.651 1.00 88.81 96 GLU A CA 1
ATOM 725 C C . GLU A 1 96 ? 1.964 8.833 11.362 1.00 88.81 96 GLU A C 1
ATOM 727 O O . GLU A 1 96 ? 2.602 9.206 12.348 1.00 88.81 96 GLU A O 1
ATOM 732 N N . GLY A 1 97 ? 1.014 9.595 10.808 1.00 79.81 97 GLY A N 1
ATOM 733 C CA . GLY A 1 97 ? 0.605 10.904 11.328 1.00 79.81 97 GLY A CA 1
ATOM 734 C C . GLY A 1 97 ? 1.619 12.031 11.106 1.00 79.81 97 GLY A C 1
ATOM 735 O O . GLY A 1 97 ? 1.385 13.155 11.544 1.00 79.81 97 GLY A O 1
ATOM 736 N N . LYS A 1 98 ? 2.738 11.768 10.423 1.00 83.81 98 LYS A N 1
ATOM 737 C CA . LYS A 1 98 ? 3.747 12.776 10.087 1.00 83.81 98 LYS A CA 1
ATOM 738 C C . LYS A 1 98 ? 3.614 13.160 8.624 1.00 83.81 98 LYS A C 1
ATOM 740 O O . LYS A 1 98 ? 3.602 12.293 7.752 1.00 83.81 98 LYS A O 1
ATOM 745 N N . ALA A 1 99 ? 3.549 14.460 8.357 1.00 81.31 99 ALA A N 1
ATOM 746 C CA . ALA A 1 99 ? 3.682 14.955 6.996 1.00 81.31 99 ALA A CA 1
ATOM 747 C C . ALA A 1 99 ? 5.030 14.515 6.429 1.00 81.31 99 ALA A C 1
ATOM 749 O O . ALA A 1 99 ? 6.069 14.705 7.067 1.00 81.31 99 ALA A O 1
ATOM 750 N N . VAL A 1 100 ? 5.000 13.910 5.244 1.00 76.12 100 VAL A N 1
ATOM 751 C CA . VAL A 1 100 ? 6.212 13.719 4.455 1.00 76.12 100 VAL A CA 1
ATOM 752 C C . VAL A 1 100 ? 6.605 15.110 3.970 1.00 76.12 100 VAL A C 1
ATOM 754 O O . VAL A 1 100 ? 5.795 15.748 3.297 1.00 76.12 100 VAL A O 1
ATOM 757 N N . PRO A 1 101 ? 7.778 15.633 4.359 1.00 59.12 101 PRO A N 1
ATOM 758 C CA . PRO A 1 101 ? 8.184 16.956 3.925 1.00 59.12 101 PRO A CA 1
ATOM 759 C C . PRO A 1 101 ? 8.401 16.937 2.408 1.00 59.12 101 PRO A C 1
ATOM 761 O O . PRO A 1 101 ? 9.349 16.322 1.926 1.00 59.12 101 PRO A O 1
ATOM 764 N N . GLU A 1 102 ? 7.529 17.616 1.669 1.00 53.34 102 GLU A N 1
ATOM 765 C CA . GLU A 1 102 ? 7.887 18.209 0.382 1.00 53.34 102 GLU A CA 1
ATOM 766 C C . GLU A 1 102 ? 8.270 19.670 0.622 1.00 53.34 102 GLU A C 1
ATOM 768 O O . GLU A 1 102 ? 7.802 20.294 1.581 1.00 53.34 102 GLU A O 1
ATOM 773 N N . ASP A 1 103 ? 9.144 20.214 -0.226 1.00 48.38 103 ASP A N 1
ATOM 774 C CA . ASP A 1 103 ? 9.469 21.637 -0.237 1.00 48.38 103 ASP A CA 1
ATOM 775 C C . ASP A 1 103 ? 8.177 22.475 -0.345 1.00 48.38 103 ASP A C 1
ATOM 777 O O . ASP A 1 103 ? 7.643 22.724 -1.421 1.00 48.38 103 ASP A O 1
ATOM 781 N N . THR A 1 104 ? 7.723 22.951 0.816 1.00 42.84 104 THR A N 1
ATOM 782 C CA . THR A 1 104 ? 6.714 23.986 1.093 1.00 42.84 104 THR A CA 1
ATOM 783 C C . THR A 1 104 ? 5.239 23.760 0.702 1.00 42.84 104 THR A C 1
ATOM 785 O O . THR A 1 104 ? 4.885 23.572 -0.454 1.00 42.84 104 THR A O 1
ATOM 788 N N . SER A 1 105 ? 4.388 24.032 1.708 1.00 34.66 105 SER A N 1
ATOM 789 C CA . SER A 1 105 ? 3.007 24.554 1.645 1.00 34.66 105 SER A CA 1
ATOM 790 C C . SER A 1 105 ? 1.816 23.574 1.584 1.00 34.66 105 SER A C 1
ATOM 792 O O . SER A 1 105 ? 1.254 23.328 0.527 1.00 34.66 105 SER A O 1
ATOM 794 N N . GLU A 1 106 ? 1.335 23.247 2.790 1.00 44.91 106 GLU A N 1
ATOM 795 C CA . GLU A 1 106 ? -0.075 23.144 3.230 1.00 44.91 106 GLU A CA 1
ATOM 796 C C . GLU A 1 106 ? -1.040 22.030 2.750 1.00 44.91 106 GLU A C 1
ATOM 798 O O . GLU A 1 106 ? -1.230 21.758 1.574 1.00 44.91 106 GLU A O 1
ATOM 803 N N . ASN A 1 107 ? -1.789 21.552 3.763 1.00 46.25 107 ASN A N 1
ATOM 804 C CA . ASN A 1 107 ? -3.052 20.796 3.788 1.00 46.25 107 ASN A CA 1
ATOM 805 C C . ASN A 1 107 ? -3.019 19.330 3.319 1.00 46.25 107 ASN A C 1
ATOM 807 O O . ASN A 1 107 ? -3.231 18.999 2.156 1.00 46.25 107 ASN A O 1
ATOM 811 N N . GLY A 1 108 ? -2.847 18.433 4.300 1.00 52.62 108 GLY A N 1
ATOM 812 C CA . GLY A 1 108 ? -3.105 16.999 4.150 1.00 52.62 108 GLY A CA 1
ATOM 813 C C . GLY A 1 108 ? -4.573 16.682 3.820 1.00 52.62 108 GLY A C 1
ATOM 814 O O . GLY A 1 108 ? -5.436 17.558 3.805 1.00 52.62 108 GLY A O 1
ATOM 815 N N . ALA A 1 109 ? -4.856 15.410 3.533 1.00 54.72 109 ALA A N 1
ATOM 816 C CA . ALA A 1 109 ? -6.174 14.953 3.087 1.00 54.72 109 ALA A CA 1
ATOM 817 C C . ALA A 1 109 ? -7.306 15.236 4.104 1.00 54.72 109 ALA A C 1
ATOM 819 O O . ALA A 1 109 ? -7.124 15.062 5.310 1.00 54.72 109 ALA A O 1
ATOM 820 N N . ASP A 1 110 ?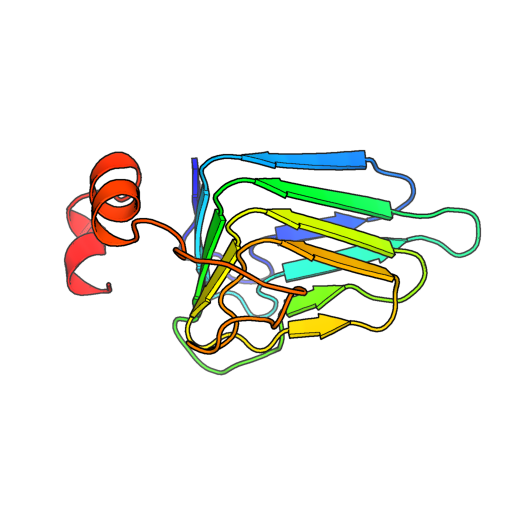 -8.498 15.604 3.609 1.00 64.38 110 ASP A N 1
ATOM 821 C CA . ASP A 1 110 ? -9.742 15.706 4.396 1.00 64.38 110 ASP A CA 1
ATOM 822 C C . ASP A 1 110 ? -10.248 14.305 4.777 1.00 64.38 110 ASP A C 1
ATOM 824 O O . ASP A 1 110 ? -11.106 13.700 4.127 1.00 64.38 110 ASP A O 1
ATOM 828 N N . LEU A 1 111 ? -9.642 13.771 5.834 1.00 65.00 111 LEU A N 1
ATOM 829 C CA . LEU A 1 111 ? -9.920 12.452 6.390 1.00 65.00 111 LEU A CA 1
ATOM 830 C C . LEU A 1 111 ? -11.412 12.249 6.721 1.00 65.00 111 LEU A C 1
ATOM 832 O O . LEU A 1 111 ? -11.980 11.263 6.244 1.00 65.00 111 LEU A O 1
ATOM 836 N N . PRO A 1 112 ? -12.089 13.159 7.458 1.00 68.56 112 PRO A N 1
ATOM 837 C CA . PRO A 1 112 ? -13.518 13.021 7.747 1.00 68.56 112 PRO A CA 1
ATOM 838 C C . PRO A 1 112 ? -14.402 12.935 6.497 1.00 68.56 112 PRO A C 1
ATOM 840 O O . PRO A 1 112 ? -15.337 12.130 6.461 1.00 68.56 112 PRO A O 1
ATOM 843 N N . GLY A 1 113 ? -14.115 13.741 5.470 1.00 69.25 113 GLY A N 1
ATOM 844 C CA . GLY A 1 113 ? -14.879 13.744 4.221 1.00 69.25 113 GLY A CA 1
ATOM 845 C C . GLY A 1 113 ? -14.772 12.425 3.452 1.00 69.25 113 GLY A C 1
ATOM 846 O O . GLY A 1 113 ? -15.780 11.901 2.970 1.00 69.25 113 GLY A O 1
ATOM 847 N N . LEU A 1 114 ? -13.569 11.846 3.385 1.00 64.31 114 LEU A N 1
ATOM 848 C CA . LEU A 1 114 ? -13.323 10.576 2.691 1.00 64.31 114 LEU A CA 1
ATOM 849 C C . LEU A 1 114 ? -13.959 9.387 3.400 1.00 64.31 114 LEU A C 1
ATOM 851 O O . LEU A 1 114 ? -14.562 8.531 2.750 1.00 64.31 114 LEU A O 1
ATOM 855 N N . LEU A 1 115 ? -13.852 9.362 4.727 1.00 74.38 115 LEU A N 1
ATOM 856 C CA . LEU A 1 115 ? -14.441 8.324 5.562 1.00 74.38 115 LEU A CA 1
ATOM 857 C C . LEU A 1 115 ? -15.938 8.192 5.314 1.00 74.38 115 LEU A C 1
ATOM 859 O O . LEU A 1 115 ? -16.426 7.111 4.994 1.00 74.38 115 LEU A O 1
ATOM 863 N N . LYS A 1 116 ? -16.650 9.319 5.358 1.00 76.00 116 LYS A N 1
ATOM 864 C CA . LYS A 1 116 ? -18.101 9.356 5.177 1.00 76.00 116 LYS A CA 1
ATOM 865 C C . LYS A 1 116 ? -18.556 8.951 3.770 1.00 76.00 116 LYS A C 1
ATOM 867 O O . LYS A 1 116 ? -19.674 8.479 3.604 1.00 76.00 116 LYS A O 1
ATOM 872 N N . ALA A 1 117 ? -17.729 9.178 2.751 1.00 74.88 117 ALA A N 1
ATOM 873 C CA . ALA A 1 117 ? -18.095 8.902 1.363 1.00 74.88 117 ALA A CA 1
ATOM 874 C C . ALA A 1 117 ? -17.883 7.436 0.954 1.00 74.88 117 ALA A C 1
ATOM 876 O O . ALA A 1 117 ? -18.511 6.972 0.003 1.00 74.88 117 ALA A O 1
ATOM 877 N N . VAL A 1 118 ? -16.963 6.728 1.617 1.00 72.31 118 VAL A N 1
ATOM 878 C CA . VAL A 1 118 ? -16.448 5.439 1.131 1.00 72.31 118 VAL A CA 1
ATOM 879 C C . VAL A 1 118 ? -16.681 4.293 2.116 1.00 72.31 118 VAL A C 1
ATOM 881 O O . VAL A 1 118 ? -16.784 3.151 1.670 1.00 72.31 118 VAL A O 1
ATOM 884 N N . VAL A 1 119 ? -16.768 4.564 3.422 1.00 80.75 119 VAL A N 1
ATOM 885 C CA . VAL A 1 119 ? -16.851 3.527 4.461 1.00 80.75 119 VAL A CA 1
ATOM 886 C C . VAL A 1 119 ? -18.316 3.229 4.820 1.00 80.75 119 VAL A C 1
ATOM 888 O O . VAL A 1 119 ? -19.051 4.158 5.152 1.00 80.75 119 VAL A O 1
ATOM 891 N N . PRO A 1 120 ? -18.758 1.958 4.763 1.00 82.06 120 PRO A N 1
ATOM 892 C CA . PRO A 1 120 ? -20.074 1.538 5.254 1.00 82.06 120 PRO A CA 1
ATOM 893 C C . PRO A 1 120 ? -20.259 1.741 6.772 1.00 82.06 120 PRO A C 1
ATOM 895 O O . PRO A 1 120 ? -19.300 1.640 7.539 1.00 82.06 120 PRO A O 1
ATOM 898 N N . ASP A 1 121 ? -21.498 1.982 7.214 1.00 82.62 121 ASP A N 1
ATOM 899 C CA . ASP A 1 121 ? -21.822 2.352 8.605 1.00 82.62 121 ASP A CA 1
ATOM 900 C C . ASP A 1 121 ? -21.379 1.314 9.656 1.00 82.62 121 ASP A C 1
ATOM 902 O O . ASP A 1 121 ? -20.974 1.678 10.760 1.00 82.62 121 ASP A O 1
ATOM 906 N N . ASP A 1 122 ? -21.400 0.024 9.316 1.00 81.81 122 ASP A N 1
ATOM 907 C CA . ASP A 1 122 ? -20.978 -1.089 10.177 1.00 81.81 122 ASP A CA 1
ATOM 908 C C . ASP A 1 122 ? -19.464 -1.116 10.460 1.00 81.81 122 ASP A C 1
ATOM 910 O O . ASP A 1 122 ? -19.014 -1.796 11.386 1.00 81.81 122 ASP A O 1
ATOM 914 N N . TYR A 1 123 ? -18.669 -0.339 9.718 1.00 73.00 123 TYR A N 1
ATOM 915 C CA . TYR A 1 123 ? -17.229 -0.185 9.934 1.00 73.00 123 TYR A CA 1
ATOM 916 C C . TYR A 1 123 ? -16.848 1.105 10.672 1.00 73.00 123 TYR A C 1
ATOM 918 O O . TYR A 1 123 ? -15.687 1.249 11.066 1.00 73.00 123 TYR A O 1
ATOM 926 N N . CYS A 1 124 ? -17.796 2.014 10.925 1.00 71.62 124 CYS A N 1
ATOM 927 C CA . CYS A 1 124 ? -17.512 3.309 11.545 1.00 71.62 124 CYS A CA 1
ATOM 928 C C . CYS A 1 124 ? -17.007 3.216 12.996 1.00 71.62 124 CYS A C 1
ATOM 930 O O . CYS A 1 124 ? -16.239 4.070 13.422 1.00 71.62 124 CYS A O 1
ATOM 932 N N . GLU A 1 125 ? -17.363 2.167 13.743 1.00 69.12 125 GLU A N 1
ATOM 933 C CA . GLU A 1 125 ? -16.895 1.958 15.127 1.00 69.12 125 GLU A CA 1
ATOM 934 C C . GLU A 1 125 ? -15.423 1.508 15.226 1.00 69.12 125 GLU A C 1
ATOM 936 O O . GLU A 1 125 ? -14.850 1.485 16.314 1.00 69.12 125 GLU A O 1
ATOM 941 N N . LYS A 1 126 ? -14.804 1.122 14.099 1.00 62.16 126 LYS A N 1
ATOM 942 C CA . LYS A 1 126 ? -13.402 0.663 14.016 1.00 62.16 126 LYS A CA 1
ATOM 943 C C . LYS A 1 126 ? -12.443 1.753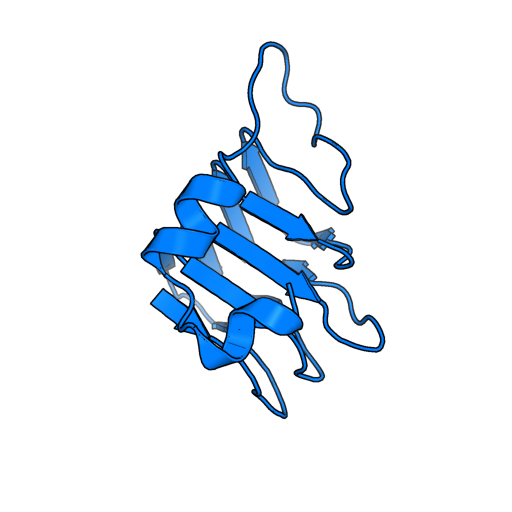 13.503 1.00 62.16 126 LYS A C 1
ATOM 945 O O . LYS A 1 126 ? -11.224 1.531 13.426 1.00 62.16 126 LYS A O 1
ATOM 950 N N . LEU A 1 127 ? -12.987 2.905 13.112 1.00 61.09 127 LEU A N 1
ATOM 951 C CA . LEU A 1 127 ? -12.260 4.099 12.674 1.00 61.09 127 LEU A CA 1
ATOM 952 C C . LEU A 1 127 ? -11.719 4.889 13.862 1.00 61.09 127 LEU A C 1
ATOM 954 O O . LEU A 1 127 ? -10.583 5.385 13.704 1.00 61.09 127 LEU A O 1
#